Protein AF-A0A1G5G8X5-F1 (afdb_monomer)

Solvent-accessible surface area (backbone atoms only — not comparable to full-atom values): 4024 Å² total; per-residue (Å²): 132,87,71,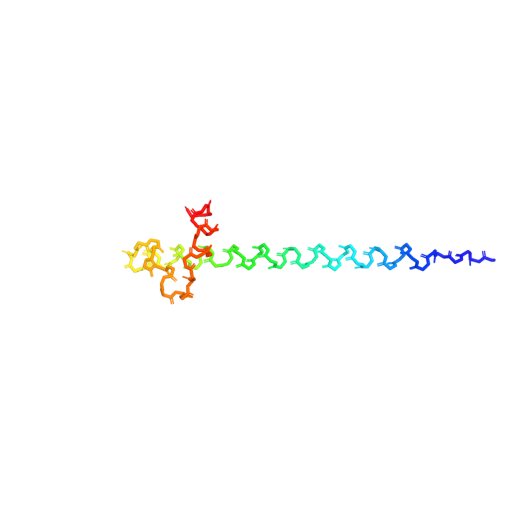76,72,54,66,64,60,57,50,52,50,55,48,51,52,50,52,52,51,54,49,53,53,53,51,53,52,52,50,53,51,45,51,51,36,52,50,41,19,68,75,69,74,39,53,72,67,55,25,32,53,77,70,68,53,52,77,84,56,44,63,66,44,59,78,75,109

Radius of gyration: 19.93 Å; Cα contacts (8 Å, |Δi|>4): 29; chains: 1; bounding box: 40×16×60 Å

Mean predicted aligned error: 8.12 Å

pLDDT: mean 85.62, std 13.44, range [43.25, 97.31]

Sequence (69 aa):
RWRMMNKEGNYNMCKAVIDLTNKGRTEGYTEAIAFSIKSIMQSFNYSFEQACAVLKIDAKDMERYRKMI

Secondary structure (DSSP, 8-state):
------HHHHHHHHHHHHHHHHHHHHHHHHHHHHHHHHHHHHHHT--HHHHHHHTT--HHHHHHHHTT-

Foldseek 3Di:
DPPPPPPVVVVVVVVVVVVVVVVVVVVVVLVVLLVQLVVCCVVVVDDSVVSCVVVVNDPVCSVVSVVVD

Structure (mmCIF, N/CA/C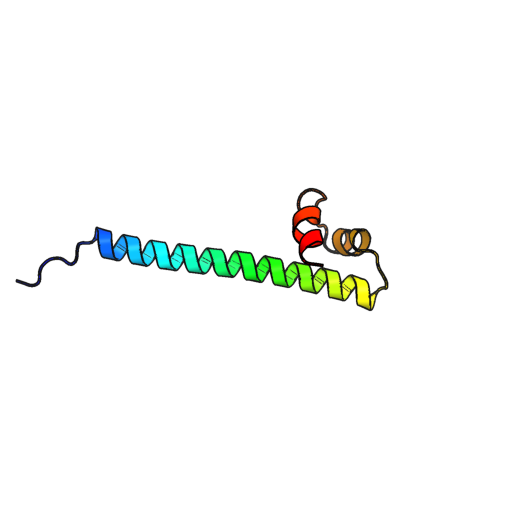/O backbone):
data_AF-A0A1G5G8X5-F1
#
_entry.id   AF-A0A1G5G8X5-F1
#
loop_
_atom_site.group_PDB
_atom_site.id
_atom_site.type_symbol
_atom_site.label_atom_id
_atom_site.label_alt_id
_atom_site.label_comp_id
_atom_site.label_asym_id
_atom_site.label_entity_id
_atom_site.label_seq_id
_atom_site.pdbx_PDB_ins_code
_atom_site.Cartn_x
_atom_site.Cartn_y
_atom_site.Cartn_z
_atom_site.occupancy
_atom_site.B_iso_or_equiv
_atom_site.auth_seq_id
_atom_site.auth_comp_id
_atom_site.auth_asym_id
_atom_site.auth_atom_id
_atom_site.pdbx_PDB_model_num
ATOM 1 N N . ARG A 1 1 ? 22.506 0.612 -48.510 1.00 43.25 1 ARG A N 1
ATOM 2 C CA . ARG A 1 1 ? 23.252 0.984 -47.280 1.00 43.25 1 ARG A CA 1
ATOM 3 C C . ARG A 1 1 ? 22.236 1.440 -46.234 1.00 43.25 1 ARG A C 1
ATOM 5 O O . ARG A 1 1 ?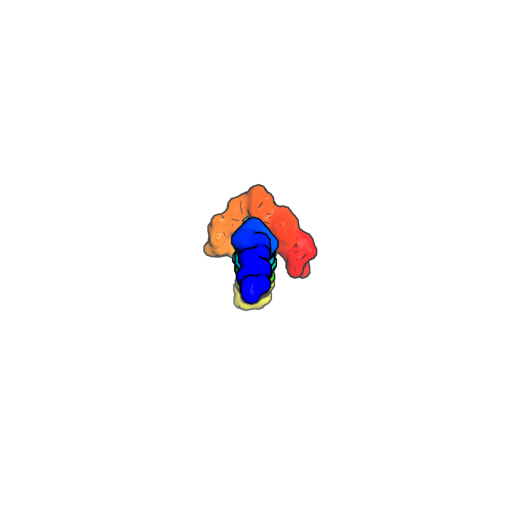 22.032 2.636 -46.076 1.00 43.25 1 ARG A O 1
ATOM 12 N N . TRP A 1 2 ? 21.535 0.501 -45.590 1.00 48.28 2 TRP A N 1
ATOM 13 C CA . TRP A 1 2 ? 20.611 0.832 -44.502 1.00 48.28 2 TRP A CA 1
ATOM 14 C C . TRP A 1 2 ? 21.458 1.303 -43.323 1.00 48.28 2 TRP A C 1
ATOM 16 O O . TRP A 1 2 ? 22.185 0.521 -42.713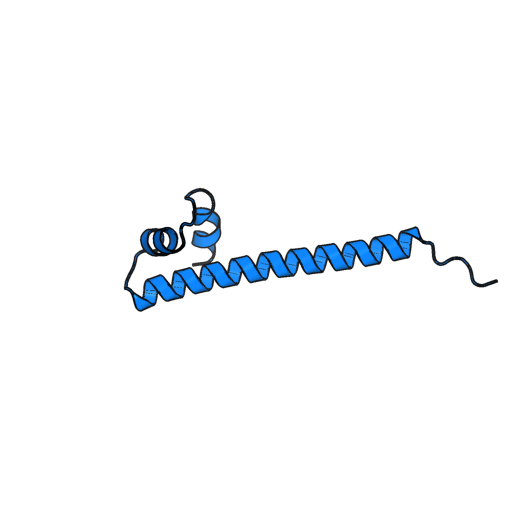 1.00 48.28 2 TRP A O 1
ATOM 26 N N . ARG A 1 3 ? 21.479 2.627 -43.136 1.00 49.38 3 ARG A N 1
ATOM 27 C CA . ARG A 1 3 ? 22.139 3.313 -42.026 1.00 49.38 3 ARG A CA 1
ATOM 28 C C . ARG A 1 3 ? 21.738 2.600 -40.746 1.00 49.38 3 ARG A C 1
ATOM 30 O O . ARG A 1 3 ? 20.550 2.402 -40.515 1.00 49.38 3 ARG A O 1
ATOM 37 N N . MET A 1 4 ? 22.738 2.232 -39.951 1.00 51.09 4 MET A N 1
ATOM 38 C CA . MET A 1 4 ? 22.555 1.831 -38.567 1.00 51.09 4 MET A CA 1
ATOM 39 C C . MET A 1 4 ? 21.585 2.824 -37.920 1.00 51.09 4 MET A C 1
ATOM 41 O O . MET A 1 4 ? 21.958 3.974 -37.698 1.00 51.09 4 MET A O 1
ATOM 45 N N . MET A 1 5 ? 20.333 2.420 -37.676 1.00 52.34 5 MET A N 1
ATOM 46 C CA . MET A 1 5 ? 19.522 3.094 -36.669 1.00 52.34 5 MET A CA 1
ATOM 47 C C . MET A 1 5 ? 20.373 3.033 -35.410 1.00 52.34 5 MET A C 1
ATOM 49 O O . MET A 1 5 ? 20.739 1.941 -34.968 1.00 52.34 5 MET A O 1
ATOM 53 N N . ASN A 1 6 ? 20.811 4.206 -34.953 1.00 61.94 6 ASN A N 1
ATOM 54 C CA . ASN A 1 6 ? 21.752 4.370 -33.857 1.00 61.94 6 ASN A CA 1
ATOM 55 C C . ASN A 1 6 ? 21.304 3.465 -32.708 1.00 61.94 6 ASN A C 1
ATOM 57 O O . ASN A 1 6 ? 20.232 3.678 -32.142 1.00 61.94 6 ASN A O 1
ATOM 61 N N . LYS A 1 7 ? 22.090 2.423 -32.405 1.00 59.62 7 LYS A N 1
ATOM 62 C CA . LYS A 1 7 ? 21.772 1.420 -31.373 1.00 59.62 7 LYS A CA 1
ATOM 63 C C . LYS A 1 7 ? 21.395 2.083 -30.043 1.00 59.62 7 LYS A C 1
ATOM 65 O O . LYS A 1 7 ? 20.526 1.589 -29.337 1.00 59.62 7 LYS A O 1
ATOM 70 N N . GLU A 1 8 ? 21.994 3.239 -29.768 1.00 62.69 8 GLU A N 1
ATOM 71 C CA . GLU A 1 8 ? 21.708 4.111 -28.628 1.00 62.69 8 GLU A CA 1
ATOM 72 C C . GLU A 1 8 ? 20.284 4.683 -28.633 1.00 62.69 8 GLU A C 1
ATOM 74 O O . GLU A 1 8 ? 19.626 4.677 -27.601 1.00 62.69 8 GLU A O 1
ATOM 79 N N . GLY A 1 9 ? 19.765 5.122 -29.784 1.00 66.50 9 GLY A N 1
ATOM 80 C CA . GLY A 1 9 ? 18.395 5.629 -29.903 1.00 66.50 9 GLY A CA 1
ATOM 81 C C . GLY A 1 9 ? 17.358 4.543 -29.620 1.00 66.50 9 GLY A C 1
ATOM 82 O O . GLY A 1 9 ? 16.443 4.755 -28.831 1.00 66.50 9 GLY A O 1
ATOM 83 N N . ASN A 1 10 ? 17.549 3.346 -30.184 1.00 65.69 10 ASN A N 1
ATOM 84 C CA . ASN A 1 10 ? 16.669 2.203 -29.918 1.00 65.69 10 ASN A CA 1
ATOM 85 C C . ASN A 1 10 ? 16.754 1.747 -28.453 1.00 65.69 10 ASN A C 1
ATOM 87 O O . ASN A 1 10 ? 15.729 1.481 -27.833 1.00 65.69 10 ASN A O 1
ATOM 91 N N . TYR A 1 11 ? 17.958 1.707 -27.878 1.00 72.12 11 TYR A N 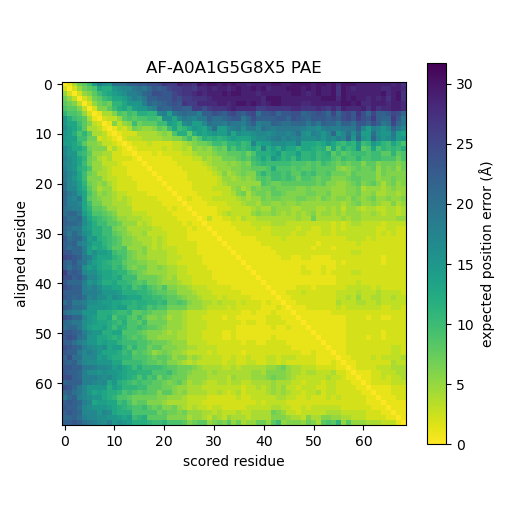1
ATOM 92 C CA . TYR A 1 11 ? 18.159 1.387 -26.464 1.00 72.12 11 TYR A CA 1
ATOM 93 C C . TYR A 1 11 ? 17.474 2.401 -25.535 1.00 72.12 11 TYR A C 1
ATOM 95 O O . TYR A 1 11 ? 16.779 2.005 -24.600 1.00 72.12 11 TYR A O 1
ATOM 103 N N . ASN A 1 12 ? 17.598 3.699 -25.824 1.00 80.19 12 ASN A N 1
ATOM 104 C CA . ASN A 1 12 ? 16.965 4.759 -25.041 1.00 80.19 12 ASN A CA 1
ATOM 105 C C . ASN A 1 12 ? 15.435 4.698 -25.114 1.00 80.19 12 ASN A C 1
ATOM 107 O O . ASN A 1 12 ? 14.779 4.897 -24.095 1.00 80.19 12 ASN A O 1
ATOM 111 N N . MET A 1 13 ? 14.862 4.360 -26.274 1.00 77.25 13 MET A N 1
ATOM 112 C CA . MET A 1 13 ? 13.417 4.145 -26.402 1.00 77.25 13 MET A CA 1
ATOM 113 C C . MET A 1 13 ? 12.950 2.925 -25.602 1.00 77.25 13 MET A C 1
ATOM 115 O O . MET A 1 13 ? 11.971 3.024 -24.866 1.00 77.25 13 MET A O 1
ATOM 119 N N . CYS A 1 14 ? 13.666 1.797 -25.674 1.00 81.19 14 CYS A N 1
ATOM 120 C CA . CYS A 1 14 ? 13.351 0.619 -24.862 1.00 81.19 14 CYS A CA 1
ATOM 121 C C . CYS A 1 14 ? 13.426 0.932 -23.362 1.00 81.19 14 CYS A C 1
ATOM 123 O O . CYS A 1 14 ? 12.532 0.551 -22.608 1.00 81.19 14 CYS A O 1
ATOM 125 N N . LYS A 1 15 ? 14.452 1.674 -22.933 1.00 87.19 15 LYS A N 1
ATOM 126 C CA . LYS A 1 15 ? 14.587 2.126 -21.547 1.00 87.19 15 LYS A CA 1
ATOM 127 C C . LYS A 1 15 ? 13.430 3.039 -21.135 1.00 87.19 15 LYS A C 1
ATOM 129 O O . LYS A 1 15 ? 12.826 2.801 -20.098 1.00 87.19 15 LYS A O 1
ATOM 134 N N . ALA A 1 16 ? 13.061 4.011 -21.970 1.00 88.00 16 ALA A N 1
ATOM 135 C CA . ALA A 1 16 ? 11.940 4.909 -21.699 1.00 88.00 16 ALA A CA 1
ATOM 136 C C . ALA A 1 16 ? 10.608 4.154 -21.547 1.00 88.00 16 ALA A C 1
ATOM 138 O O . ALA A 1 16 ? 9.825 4.459 -20.650 1.00 88.00 16 ALA A O 1
ATOM 139 N N . VAL A 1 17 ? 10.359 3.135 -22.376 1.00 86.94 17 VAL A N 1
ATOM 140 C CA . VAL A 1 17 ? 9.161 2.285 -22.265 1.00 86.94 17 VAL A CA 1
ATOM 141 C C . VAL A 1 17 ? 9.170 1.469 -20.970 1.00 86.94 17 VAL A C 1
ATOM 143 O O . VAL A 1 17 ? 8.139 1.369 -20.301 1.00 86.94 17 VAL A O 1
ATOM 146 N N . ILE A 1 18 ? 10.322 0.916 -20.583 1.00 89.50 18 ILE A N 1
ATOM 147 C CA . ILE A 1 18 ? 10.475 0.185 -19.317 1.00 89.50 18 ILE A CA 1
ATOM 148 C C . ILE A 1 18 ? 10.227 1.120 -18.127 1.00 89.50 18 ILE A C 1
ATOM 150 O O . ILE A 1 18 ? 9.473 0.767 -17.220 1.00 89.50 18 ILE A O 1
ATOM 154 N N . ASP A 1 19 ? 10.796 2.325 -18.149 1.00 89.69 19 ASP A N 1
ATOM 155 C CA . ASP A 1 19 ? 10.631 3.324 -17.091 1.00 89.69 19 ASP A CA 1
ATOM 156 C C . ASP A 1 19 ? 9.161 3.754 -16.955 1.00 89.69 19 ASP A C 1
ATOM 158 O O . ASP A 1 19 ? 8.625 3.790 -15.844 1.00 89.69 19 ASP A O 1
ATOM 162 N N . LEU A 1 20 ? 8.471 3.994 -18.077 1.00 87.44 20 LEU A N 1
ATOM 163 C CA . LEU A 1 20 ? 7.033 4.288 -18.095 1.00 87.44 20 LEU A CA 1
ATOM 164 C C . LEU A 1 20 ? 6.201 3.131 -17.531 1.00 87.44 20 LEU A C 1
ATOM 166 O O . LEU A 1 20 ? 5.296 3.354 -16.727 1.00 87.44 20 LEU A O 1
ATOM 170 N N . THR A 1 21 ? 6.531 1.895 -17.905 1.00 87.94 21 THR A N 1
ATOM 171 C CA . THR A 1 21 ? 5.833 0.697 -17.419 1.00 87.94 21 THR A CA 1
ATOM 172 C C . THR A 1 21 ? 6.009 0.532 -15.909 1.00 87.94 21 THR A C 1
ATOM 174 O O . THR A 1 21 ? 5.041 0.294 -15.185 1.00 87.94 21 THR A O 1
ATOM 177 N N . ASN A 1 22 ? 7.231 0.714 -15.405 1.00 90.00 22 ASN A N 1
ATOM 178 C CA . ASN A 1 22 ? 7.530 0.641 -13.975 1.00 90.00 22 ASN A CA 1
ATOM 179 C C . ASN A 1 22 ? 6.823 1.743 -13.181 1.00 90.00 22 ASN A C 1
ATOM 181 O O . ASN A 1 22 ? 6.321 1.487 -12.081 1.00 90.00 22 ASN A O 1
ATOM 185 N N . LYS A 1 23 ? 6.747 2.953 -13.744 1.00 87.56 23 LYS A N 1
ATOM 186 C CA . LYS A 1 23 ? 6.005 4.063 -13.147 1.00 87.56 23 LYS A CA 1
ATOM 187 C C . LYS A 1 23 ? 4.518 3.728 -13.034 1.00 87.56 23 LYS A C 1
ATOM 189 O O . LYS A 1 23 ? 3.990 3.761 -11.926 1.00 87.56 23 LYS A O 1
ATOM 194 N N . GLY A 1 24 ? 3.888 3.290 -14.126 1.00 84.38 24 GLY A N 1
ATOM 195 C CA . GLY A 1 24 ? 2.479 2.886 -14.117 1.00 84.38 24 GLY A CA 1
ATOM 196 C C . GLY A 1 24 ? 2.195 1.742 -13.138 1.00 84.38 24 GLY A C 1
ATOM 197 O O . GLY A 1 24 ? 1.210 1.777 -12.406 1.00 84.38 24 GLY A O 1
ATOM 198 N N . ARG A 1 25 ? 3.100 0.759 -13.034 1.00 87.12 25 ARG A N 1
ATOM 199 C CA . ARG A 1 25 ? 2.981 -0.327 -12.046 1.00 87.12 25 ARG A CA 1
ATOM 200 C C . ARG A 1 25 ? 3.039 0.187 -10.607 1.00 87.12 25 ARG A C 1
ATOM 202 O O . ARG A 1 25 ? 2.310 -0.302 -9.749 1.00 87.12 25 ARG A O 1
ATOM 209 N N . THR A 1 26 ? 3.908 1.158 -10.341 1.00 88.44 26 THR A N 1
ATOM 210 C CA . THR A 1 26 ? 4.053 1.767 -9.013 1.00 88.44 26 THR A CA 1
ATOM 211 C C . THR A 1 26 ? 2.816 2.580 -8.638 1.00 88.44 26 THR A C 1
ATOM 213 O O . THR A 1 26 ? 2.336 2.488 -7.508 1.00 88.44 26 THR A O 1
ATOM 216 N N . GLU A 1 27 ? 2.284 3.353 -9.583 1.00 88.12 27 GLU A N 1
ATOM 217 C CA . GLU A 1 27 ? 1.055 4.132 -9.409 1.00 88.12 27 GLU A CA 1
ATOM 218 C C . GLU A 1 27 ? -0.142 3.208 -9.158 1.00 88.12 27 GLU A C 1
ATOM 220 O O . GLU A 1 27 ? -0.773 3.317 -8.108 1.00 88.12 27 GLU A O 1
ATOM 225 N N . GLY A 1 28 ? -0.359 2.204 -10.015 1.00 89.06 28 GLY A N 1
ATOM 226 C CA . GLY A 1 28 ? -1.458 1.247 -9.852 1.00 89.06 28 GLY A CA 1
ATOM 227 C C . GLY A 1 28 ? -1.384 0.444 -8.549 1.00 89.06 28 GLY A C 1
ATOM 228 O O . GLY A 1 28 ? -2.402 0.208 -7.903 1.00 89.06 28 GLY A O 1
ATOM 229 N N . TYR A 1 29 ? -0.181 0.075 -8.096 1.00 89.88 29 TYR A N 1
ATOM 230 C CA . TYR A 1 29 ? -0.010 -0.560 -6.785 1.00 89.88 29 TYR A CA 1
ATOM 231 C C . TYR A 1 29 ? -0.403 0.376 -5.632 1.00 89.88 29 TYR A C 1
ATOM 233 O O . TYR A 1 29 ? -1.053 -0.045 -4.676 1.00 89.88 29 TYR A O 1
ATOM 241 N N . THR A 1 30 ? -0.044 1.659 -5.737 1.00 89.88 30 THR A N 1
ATOM 242 C CA . THR A 1 30 ? -0.396 2.671 -4.729 1.00 89.88 30 THR A CA 1
ATOM 243 C C . THR A 1 30 ? -1.915 2.848 -4.650 1.00 89.88 30 THR A C 1
ATOM 245 O O . THR A 1 30 ? -2.480 2.870 -3.557 1.00 89.88 30 THR A O 1
ATOM 248 N N . GLU A 1 31 ? -2.585 2.922 -5.800 1.00 91.62 31 GLU A N 1
ATOM 249 C CA . GLU A 1 31 ? -4.044 3.021 -5.888 1.00 91.62 31 GLU A CA 1
ATOM 250 C C . GLU A 1 31 ? -4.746 1.784 -5.318 1.00 91.62 31 GLU A C 1
ATOM 252 O O . GLU A 1 31 ? -5.704 1.919 -4.557 1.00 91.62 31 GLU A O 1
ATOM 257 N N . ALA A 1 32 ? -4.242 0.582 -5.613 1.00 93.19 32 ALA A N 1
ATOM 258 C CA . ALA A 1 32 ? -4.791 -0.664 -5.081 1.00 93.19 32 ALA A CA 1
ATOM 259 C C . ALA A 1 32 ? -4.717 -0.724 -3.545 1.00 93.19 32 ALA A C 1
ATOM 261 O O . ALA A 1 32 ? -5.668 -1.166 -2.889 1.00 93.19 32 ALA A O 1
ATOM 262 N N . ILE A 1 33 ? -3.621 -0.238 -2.952 1.00 93.88 33 ILE A N 1
ATOM 263 C CA . ILE A 1 33 ? -3.501 -0.126 -1.494 1.00 93.88 33 ILE A CA 1
ATOM 264 C C . ILE A 1 33 ? -4.491 0.906 -0.948 1.00 93.88 33 ILE A C 1
ATOM 266 O O . ILE A 1 33 ? -5.213 0.598 -0.002 1.00 93.88 33 ILE A O 1
ATOM 270 N N . ALA A 1 34 ? -4.580 2.096 -1.549 1.00 94.44 34 ALA A N 1
ATOM 271 C CA . ALA A 1 34 ? -5.522 3.128 -1.111 1.00 94.44 34 ALA A CA 1
ATOM 272 C C . ALA A 1 34 ? -6.979 2.634 -1.159 1.00 94.44 34 ALA A C 1
ATOM 274 O O . ALA A 1 34 ? -7.750 2.858 -0.223 1.00 94.44 34 ALA A O 1
ATOM 275 N N . PHE A 1 35 ? -7.343 1.900 -2.214 1.00 95.31 35 PHE A N 1
ATOM 276 C CA . PHE A 1 35 ? -8.644 1.248 -2.328 1.00 95.31 35 PHE A CA 1
ATOM 277 C C . PHE A 1 35 ? -8.864 0.209 -1.222 1.00 95.31 35 PHE A C 1
ATOM 279 O O . PHE A 1 35 ? -9.915 0.201 -0.583 1.00 95.31 35 PHE A O 1
ATOM 286 N N . SER A 1 36 ? -7.862 -0.627 -0.944 1.00 95.94 36 SER A N 1
ATOM 287 C CA . SER A 1 36 ? -7.934 -1.636 0.119 1.00 95.94 36 SER A CA 1
ATOM 288 C C . SER A 1 36 ? -8.139 -0.999 1.497 1.00 95.94 36 SER A C 1
ATOM 290 O O . SER A 1 36 ? -8.987 -1.459 2.261 1.00 95.94 36 SER A O 1
ATOM 292 N N . ILE A 1 37 ? -7.436 0.100 1.797 1.00 95.94 37 ILE A N 1
ATOM 293 C CA . ILE A 1 37 ? -7.622 0.862 3.041 1.00 95.94 37 ILE A CA 1
ATOM 294 C C . ILE A 1 37 ? -9.063 1.384 3.132 1.00 95.94 37 ILE A C 1
ATOM 296 O O . ILE A 1 37 ? -9.724 1.145 4.142 1.00 95.94 37 ILE A O 1
ATOM 300 N N . LYS A 1 38 ? -9.586 2.027 2.074 1.00 95.38 38 LYS A N 1
ATOM 301 C CA . LYS A 1 38 ? -10.984 2.505 2.031 1.00 95.38 38 LYS A CA 1
ATOM 302 C C . LYS A 1 38 ? -11.982 1.370 2.260 1.00 95.38 38 LYS A C 1
ATOM 304 O O . LYS A 1 38 ? -12.912 1.524 3.049 1.00 95.38 38 LYS A O 1
ATOM 309 N N . SER A 1 39 ? -11.763 0.224 1.618 1.00 96.69 39 SER A N 1
ATOM 310 C CA . SER A 1 39 ? -12.619 -0.954 1.768 1.00 96.69 39 SER A CA 1
ATOM 311 C C . SER A 1 39 ? -12.641 -1.459 3.212 1.00 96.69 39 SER A C 1
ATOM 313 O O . SER A 1 39 ? -13.710 -1.792 3.721 1.00 96.69 39 SER A O 1
ATOM 315 N N . ILE A 1 40 ? -11.490 -1.497 3.890 1.00 96.69 40 ILE A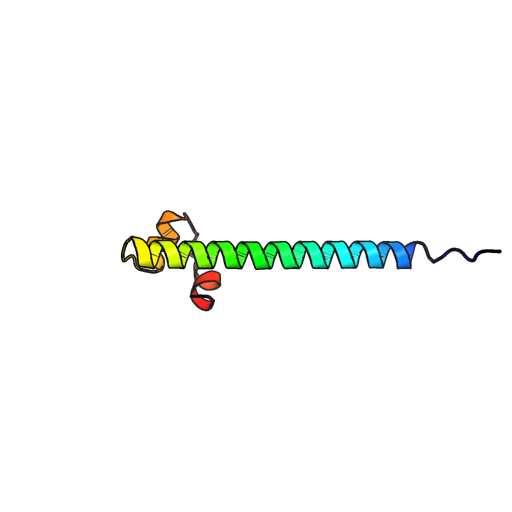 N 1
ATOM 316 C CA . ILE A 1 40 ? -11.397 -1.910 5.298 1.00 96.69 40 ILE A CA 1
ATOM 317 C C . ILE A 1 40 ? -12.107 -0.895 6.199 1.00 96.69 40 ILE A C 1
ATOM 319 O O . ILE A 1 40 ? -12.910 -1.294 7.041 1.00 96.69 40 ILE A O 1
ATOM 323 N N . MET A 1 41 ? -11.870 0.404 5.991 1.00 96.44 41 MET A N 1
ATOM 324 C CA . MET A 1 41 ? -12.543 1.464 6.749 1.00 96.44 41 MET A CA 1
ATOM 325 C C . MET A 1 41 ? -14.065 1.325 6.663 1.00 96.44 41 MET A C 1
ATOM 327 O O . MET A 1 41 ? -14.735 1.331 7.689 1.00 96.44 41 MET A O 1
ATOM 331 N N . GLN A 1 42 ? -14.609 1.134 5.459 1.00 96.56 42 GLN A N 1
ATOM 332 C CA . GLN A 1 42 ? -16.052 1.008 5.242 1.00 96.56 42 GLN A CA 1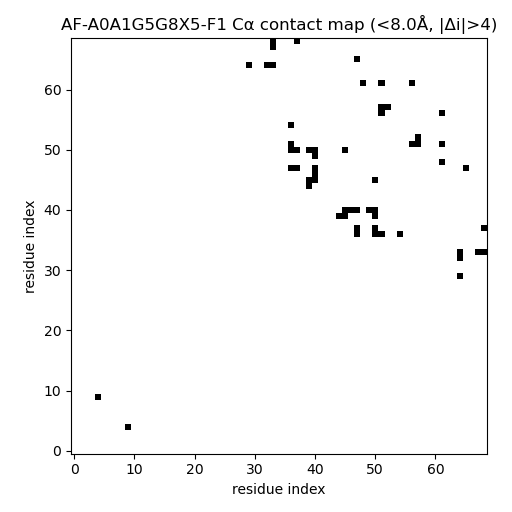
ATOM 333 C C . GLN A 1 42 ? -16.626 -0.304 5.787 1.00 96.56 42 GLN A C 1
ATOM 335 O O . GLN A 1 42 ? -17.689 -0.297 6.400 1.00 96.56 42 GLN A O 1
ATOM 340 N N . SER A 1 43 ? -15.931 -1.425 5.584 1.00 97.31 43 SER A N 1
ATOM 341 C CA . SER A 1 43 ? -16.452 -2.753 5.945 1.00 97.31 43 SER A CA 1
ATOM 342 C C . SER A 1 43 ? -16.434 -3.004 7.450 1.00 97.31 43 SER A C 1
ATOM 344 O O . SER A 1 43 ? -17.316 -3.678 7.974 1.00 97.31 43 SER A O 1
ATOM 346 N N . PHE A 1 44 ? -15.431 -2.466 8.147 1.00 94.75 44 PHE A N 1
ATOM 347 C CA . PHE A 1 44 ? -15.231 -2.693 9.579 1.00 94.75 44 PHE A CA 1
ATOM 348 C C . PHE A 1 44 ? -15.511 -1.449 10.432 1.00 94.75 44 PHE A C 1
ATOM 350 O O . PHE A 1 44 ? -15.368 -1.507 11.651 1.00 94.75 44 PHE A O 1
ATOM 357 N N . ASN A 1 45 ? -15.922 -0.335 9.810 1.00 95.62 45 ASN A N 1
ATOM 358 C CA . ASN A 1 45 ? -16.085 0.975 10.448 1.00 95.62 45 ASN A CA 1
ATOM 359 C C . ASN A 1 45 ? -14.817 1.422 11.206 1.00 95.62 45 ASN A C 1
ATOM 361 O O . ASN A 1 45 ? -14.874 1.916 12.332 1.00 95.62 45 ASN A O 1
ATOM 365 N N . TYR A 1 46 ? -13.657 1.171 10.598 1.00 97.00 46 TYR A N 1
ATOM 366 C CA . TYR A 1 46 ? -12.343 1.464 11.170 1.00 97.00 46 TYR A CA 1
ATOM 367 C C . TYR A 1 46 ? -11.865 2.863 10.794 1.00 97.00 46 TYR A C 1
ATOM 369 O O . TYR A 1 46 ? -12.152 3.366 9.705 1.00 97.00 46 TYR A O 1
ATOM 377 N N . SER A 1 47 ? -11.068 3.469 11.678 1.00 96.12 47 SER A N 1
ATOM 378 C CA . SER A 1 47 ? -10.305 4.668 11.333 1.00 96.12 47 SER A CA 1
ATOM 379 C C . SER A 1 47 ? -9.250 4.352 10.268 1.00 96.12 47 SER A C 1
ATOM 381 O O . SER A 1 47 ? -8.873 3.196 10.049 1.00 96.12 47 SER A O 1
ATOM 383 N N . PHE A 1 48 ? -8.730 5.392 9.618 1.00 95.38 48 PHE A N 1
ATOM 384 C CA . PHE A 1 48 ? -7.641 5.257 8.652 1.00 95.38 48 PHE A CA 1
ATOM 385 C C . PHE A 1 48 ? -6.411 4.561 9.258 1.00 95.38 48 PHE A C 1
ATOM 387 O O . PHE A 1 48 ? -5.830 3.669 8.642 1.00 95.38 48 PHE A O 1
ATOM 394 N N . GLU A 1 49 ? -6.035 4.928 10.484 1.00 95.19 49 GLU A N 1
ATOM 395 C CA . GLU A 1 49 ? -4.892 4.363 11.205 1.00 95.19 49 GLU A CA 1
ATOM 396 C C . GLU A 1 49 ? -5.115 2.882 11.522 1.00 95.19 49 GLU A C 1
ATOM 398 O O . GLU A 1 49 ? -4.208 2.069 11.347 1.00 95.19 49 GLU A O 1
ATOM 403 N N . GLN A 1 50 ? -6.334 2.514 11.930 1.00 96.06 50 GLN A N 1
ATOM 404 C CA . GLN A 1 50 ? -6.707 1.121 12.177 1.00 96.06 50 GLN A CA 1
ATOM 405 C C . GLN A 1 50 ? -6.668 0.294 10.886 1.00 96.06 50 GLN A C 1
ATOM 407 O O . GLN A 1 50 ? -6.109 -0.801 10.874 1.00 96.06 50 GLN A O 1
ATOM 412 N N . ALA A 1 51 ? -7.196 0.824 9.781 1.00 96.31 51 ALA A N 1
ATOM 413 C CA . ALA A 1 51 ? -7.150 0.155 8.484 1.00 96.31 51 ALA A CA 1
ATOM 414 C C . ALA A 1 51 ? -5.708 -0.014 7.965 1.00 96.31 51 ALA A C 1
ATOM 416 O O . ALA A 1 51 ? -5.347 -1.086 7.477 1.00 96.31 51 ALA A O 1
ATOM 417 N N . CYS A 1 52 ? -4.851 0.998 8.139 1.00 95.44 52 CYS A N 1
ATOM 418 C CA . CYS A 1 52 ? -3.423 0.893 7.827 1.00 95.44 52 CYS A CA 1
ATOM 419 C C . CYS A 1 52 ? -2.711 -0.151 8.700 1.00 95.44 52 CYS A C 1
ATOM 421 O O . CYS A 1 52 ? -1.866 -0.893 8.197 1.00 95.44 52 CYS A O 1
ATOM 423 N N . ALA A 1 53 ? -3.070 -0.251 9.985 1.00 95.31 53 ALA A N 1
ATOM 424 C CA . ALA A 1 53 ? -2.504 -1.241 10.896 1.00 95.31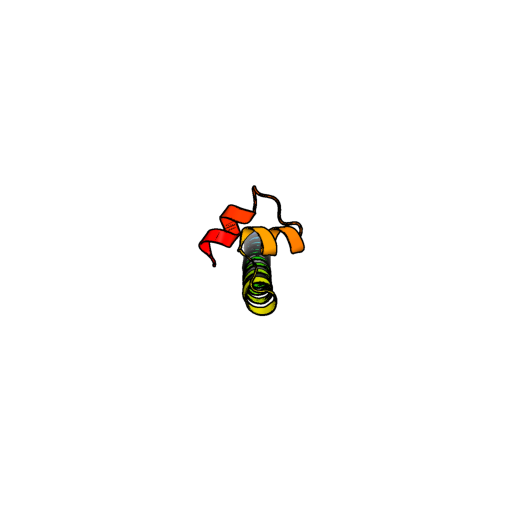 53 ALA A CA 1
ATOM 425 C C . ALA A 1 53 ? -2.847 -2.684 10.481 1.00 95.31 53 ALA A C 1
ATOM 427 O O . ALA A 1 53 ? -1.978 -3.554 10.543 1.00 95.31 53 ALA A O 1
ATOM 428 N N . VAL A 1 54 ? -4.067 -2.937 9.985 1.00 94.31 54 VAL A N 1
ATOM 429 C CA . VAL A 1 54 ? -4.469 -4.252 9.437 1.00 94.31 54 VAL A CA 1
ATOM 430 C C . VAL A 1 54 ? -3.569 -4.664 8.269 1.00 94.31 54 VAL A C 1
ATOM 432 O O . VAL A 1 54 ? -3.143 -5.815 8.184 1.00 94.31 54 VA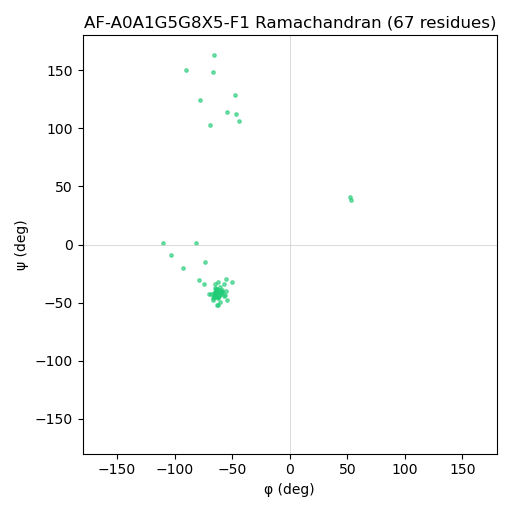L A O 1
ATOM 435 N N . LEU A 1 55 ? -3.232 -3.712 7.399 1.00 93.69 55 LEU A N 1
ATOM 436 C CA . LEU A 1 55 ? -2.346 -3.929 6.253 1.00 93.69 55 LEU A CA 1
ATOM 437 C C . LEU A 1 55 ? -0.852 -3.884 6.612 1.00 93.69 55 LEU A C 1
ATOM 439 O O . LEU A 1 55 ? -0.018 -4.036 5.722 1.00 93.69 55 LEU A O 1
ATOM 443 N N . LYS A 1 56 ? -0.507 -3.692 7.894 1.00 95.19 56 LYS A N 1
ATOM 444 C CA . LYS A 1 56 ? 0.872 -3.525 8.384 1.00 95.19 56 LYS A CA 1
ATOM 445 C C . LYS A 1 56 ? 1.635 -2.423 7.638 1.00 95.19 56 LYS A C 1
ATOM 447 O O . LYS A 1 56 ? 2.817 -2.572 7.341 1.00 95.19 56 LYS A O 1
ATOM 452 N N . ILE A 1 57 ? 0.949 -1.327 7.316 1.00 92.25 57 ILE A N 1
ATOM 453 C CA . ILE A 1 57 ? 1.564 -0.160 6.681 1.00 92.25 57 ILE A CA 1
ATOM 454 C C . ILE A 1 57 ? 2.311 0.631 7.750 1.00 92.25 57 ILE A C 1
ATOM 456 O O . ILE A 1 57 ? 1.722 1.042 8.751 1.00 92.25 57 ILE A O 1
ATOM 460 N N . ASP A 1 58 ? 3.599 0.867 7.524 1.00 90.38 58 ASP A N 1
ATOM 461 C CA . ASP A 1 58 ? 4.423 1.671 8.419 1.00 90.38 58 ASP A CA 1
ATOM 462 C C . ASP A 1 58 ? 3.975 3.135 8.432 1.00 90.38 58 ASP A C 1
ATOM 464 O O . ASP A 1 58 ? 3.562 3.701 7.418 1.00 90.38 58 ASP A O 1
ATOM 468 N N . ALA A 1 59 ? 4.147 3.804 9.575 1.00 86.00 59 ALA A N 1
ATOM 469 C CA . ALA A 1 59 ? 3.769 5.210 9.748 1.00 86.00 59 ALA A CA 1
ATOM 470 C C . ALA A 1 59 ? 4.406 6.151 8.705 1.00 86.00 59 ALA A C 1
ATOM 472 O O . ALA A 1 59 ? 3.806 7.155 8.329 1.00 86.00 59 ALA A O 1
ATOM 473 N N . LYS A 1 60 ? 5.603 5.811 8.205 1.00 86.56 60 LYS A N 1
ATOM 474 C CA . LYS A 1 60 ? 6.300 6.572 7.155 1.00 86.56 60 LYS A CA 1
ATOM 475 C C . LYS A 1 60 ? 5.544 6.563 5.824 1.00 86.56 60 LYS A C 1
ATOM 477 O O . LYS A 1 60 ? 5.566 7.563 5.112 1.00 86.56 60 LYS A O 1
ATOM 482 N N . ASP A 1 61 ? 4.862 5.464 5.518 1.00 85.94 61 ASP A N 1
ATOM 483 C CA . ASP A 1 61 ? 4.104 5.291 4.280 1.00 85.94 61 ASP A CA 1
ATOM 484 C C . ASP A 1 61 ? 2.631 5.689 4.439 1.00 85.94 61 ASP A C 1
ATOM 486 O O . ASP A 1 61 ? 1.976 6.025 3.453 1.00 85.94 61 ASP A O 1
ATOM 490 N N . MET A 1 62 ? 2.109 5.735 5.671 1.00 90.56 62 MET A N 1
ATOM 491 C CA . MET A 1 62 ? 0.739 6.190 5.943 1.00 90.56 62 MET A CA 1
ATOM 492 C C . MET A 1 62 ? 0.465 7.592 5.387 1.00 90.56 62 MET A C 1
ATOM 494 O O . MET A 1 62 ? -0.601 7.821 4.823 1.00 90.56 62 MET A O 1
ATOM 498 N N . GLU A 1 63 ? 1.421 8.520 5.486 1.00 89.69 63 GLU A N 1
ATOM 499 C CA . GLU A 1 63 ? 1.254 9.892 4.980 1.00 89.69 63 GLU A CA 1
ATOM 500 C C . GLU A 1 63 ? 1.033 9.932 3.461 1.00 89.69 63 GLU A C 1
ATOM 502 O O . GLU A 1 63 ? 0.289 10.770 2.947 1.00 89.69 63 GLU A O 1
ATOM 507 N N . ARG A 1 64 ? 1.634 8.988 2.728 1.00 87.94 64 ARG A N 1
ATOM 508 C CA . ARG A 1 64 ? 1.437 8.861 1.282 1.00 87.94 64 ARG A CA 1
ATOM 509 C C . ARG A 1 64 ? -0.002 8.471 0.957 1.00 87.94 64 ARG A C 1
ATOM 511 O O . ARG A 1 64 ? -0.593 9.059 0.056 1.00 87.94 64 ARG A O 1
ATOM 518 N N . TYR A 1 65 ? -0.567 7.518 1.695 1.00 91.31 65 TYR A N 1
ATOM 519 C CA . TYR A 1 65 ? -1.934 7.050 1.463 1.00 91.31 65 TYR A CA 1
ATOM 520 C C . TYR A 1 65 ? -2.987 8.000 2.034 1.00 91.31 65 TYR A C 1
ATOM 522 O O . TYR A 1 65 ? -4.047 8.140 1.434 1.00 91.31 65 TYR A O 1
ATOM 530 N N . ARG A 1 66 ? -2.687 8.724 3.120 1.00 90.00 66 ARG A N 1
ATOM 531 C CA . ARG A 1 66 ? -3.601 9.707 3.728 1.00 90.00 66 ARG A CA 1
ATOM 532 C C . ARG A 1 66 ? -4.037 10.788 2.737 1.00 90.00 66 ARG A C 1
ATOM 534 O O . ARG A 1 66 ? -5.167 11.238 2.792 1.00 90.00 66 ARG A O 1
ATOM 541 N N . LYS A 1 67 ? -3.168 11.180 1.802 1.00 88.31 67 LYS A N 1
ATOM 542 C CA . LYS A 1 67 ? -3.488 12.175 0.760 1.00 88.31 67 LYS A CA 1
ATOM 543 C C . LYS A 1 67 ? -4.416 11.649 -0.340 1.00 88.31 67 LYS A C 1
ATOM 545 O O . LYS A 1 67 ? -4.915 12.439 -1.134 1.00 88.31 67 LYS A O 1
ATOM 550 N N . MET A 1 68 ? -4.595 10.332 -0.429 1.00 84.75 68 MET A N 1
ATOM 551 C CA . MET A 1 68 ? -5.400 9.661 -1.458 1.00 84.75 68 MET A CA 1
ATOM 552 C C . MET A 1 68 ? -6.772 9.210 -0.937 1.00 84.75 68 MET A C 1
ATOM 554 O O . MET A 1 68 ? -7.619 8.740 -1.713 1.00 84.75 68 MET A O 1
ATOM 558 N N . ILE A 1 69 ? -6.980 9.303 0.377 1.00 81.94 69 ILE A N 1
ATOM 559 C CA . ILE A 1 69 ? -8.195 8.878 1.072 1.00 81.94 69 ILE A CA 1
ATOM 560 C C . ILE A 1 69 ? -8.971 10.092 1.536 1.00 81.94 69 ILE A C 1
ATOM 562 O O . ILE A 1 69 ? -10.166 10.120 1.170 1.00 81.94 69 ILE A O 1
#